Protein AF-A0A6P0R599-F1 (afdb_monomer)

Secondary structure (DSSP, 8-state):
-PPPPPP------TT--EEEEE-SSEEEEEEESSTT---EEEE-HHHHHHHHHHHHHHHHHHHT-SS-S--HHHHHHHHHHHHHHHHHHHT-

pLDDT: mean 92.38, std 7.36, range [54.59, 98.44]

Radius of gyration: 19.94 Å; Cα contacts (8 Å, |Δi|>4): 79; chains: 1; bounding box: 42×34×54 Å

Mean predicted aligned error: 6.21 Å

Solvent-accessible surface area (backbone atoms only — not comparable to full-atom values): 5722 Å² total; per-residue (Å²): 136,89,78,86,76,81,83,78,86,71,95,71,63,91,82,61,50,74,49,79,48,77,45,64,61,41,37,36,38,41,41,53,78,45,88,90,60,76,68,50,69,42,78,10,52,66,60,48,52,54,51,50,54,48,52,55,54,45,51,59,57,43,73,74,39,88,89,52,92,72,49,76,69,51,52,54,51,50,53,54,52,46,52,56,47,51,56,56,59,69,75,102

Sequence (92 aa):
MVYESVEVKLDLSKYHVASVDLGVNNLATVTSNKKGFQPFIINGRPVKSINQFYNYKKGKLQSELNQTKSSNRIKRLSTKRNFKIDDYLHAY

Structure (mmCIF, N/CA/C/O backbone):
data_AF-A0A6P0R599-F1
#
_entry.id   AF-A0A6P0R599-F1
#
loop_
_atom_site.group_PDB
_atom_site.id
_atom_site.type_symbol
_atom_site.label_atom_id
_atom_site.label_alt_id
_atom_site.label_comp_id
_atom_site.label_asym_id
_atom_site.label_entity_id
_atom_site.label_seq_id
_atom_site.pdbx_PDB_ins_code
_atom_site.Cartn_x
_atom_site.Cartn_y
_atom_site.Cartn_z
_atom_site.occupancy
_atom_site.B_iso_or_equiv
_atom_site.auth_seq_id
_atom_site.auth_comp_id
_atom_site.auth_asym_id
_atom_site.auth_atom_id
_atom_site.pdbx_PDB_model_num
ATOM 1 N N . MET A 1 1 ? 7.849 -27.267 6.241 1.00 54.59 1 MET A N 1
ATOM 2 C CA . MET A 1 1 ? 9.191 -27.530 5.685 1.00 54.59 1 MET A CA 1
ATOM 3 C C . MET A 1 1 ? 9.662 -26.231 5.063 1.00 54.59 1 MET A C 1
ATOM 5 O O . MET A 1 1 ? 8.896 -25.649 4.306 1.00 54.59 1 MET A O 1
ATOM 9 N N . VAL A 1 2 ? 10.831 -25.729 5.451 1.00 70.31 2 VAL A N 1
ATOM 10 C CA . VAL A 1 2 ? 11.460 -24.579 4.787 1.00 70.31 2 VAL A CA 1
ATOM 11 C C . VAL A 1 2 ? 12.378 -25.172 3.728 1.00 70.31 2 VAL A C 1
ATOM 13 O O . VAL A 1 2 ? 13.223 -25.996 4.067 1.00 70.31 2 VAL A O 1
ATOM 16 N N . TYR A 1 3 ? 12.148 -24.832 2.463 1.00 80.00 3 TYR A N 1
ATOM 17 C CA . TYR A 1 3 ? 13.016 -25.239 1.362 1.00 80.00 3 TYR A CA 1
ATOM 18 C C . TYR A 1 3 ? 13.980 -24.104 1.048 1.00 80.00 3 TYR A C 1
ATOM 20 O O . TYR A 1 3 ? 13.571 -22.947 0.963 1.00 80.00 3 TYR A O 1
ATOM 28 N N . GLU A 1 4 ? 15.249 -24.448 0.869 1.00 80.50 4 GLU A N 1
ATOM 29 C CA . GLU A 1 4 ? 16.259 -23.530 0.363 1.00 80.50 4 GLU A CA 1
ATOM 30 C C . GLU A 1 4 ? 16.139 -23.483 -1.165 1.00 80.50 4 GLU A C 1
ATOM 32 O O . GLU A 1 4 ? 16.212 -24.510 -1.843 1.00 80.50 4 GLU A O 1
ATOM 37 N N . SER A 1 5 ? 15.861 -22.301 -1.712 1.00 82.75 5 SER A N 1
ATOM 38 C CA . SER A 1 5 ? 15.796 -22.106 -3.158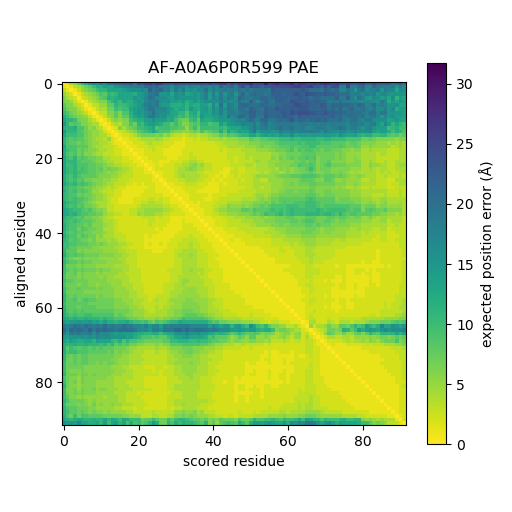 1.00 82.75 5 SER A CA 1
ATOM 39 C C . SER A 1 5 ? 17.206 -21.989 -3.721 1.00 82.75 5 SER A C 1
ATOM 41 O O . SER A 1 5 ? 17.983 -21.153 -3.263 1.00 82.75 5 SER A O 1
ATOM 43 N N . VAL A 1 6 ? 17.518 -22.776 -4.750 1.00 83.38 6 VAL A N 1
ATOM 44 C CA . VAL A 1 6 ? 18.773 -22.630 -5.494 1.00 83.38 6 VAL A CA 1
ATOM 45 C C . VAL A 1 6 ? 18.725 -21.314 -6.268 1.00 83.38 6 VAL A C 1
ATOM 47 O O . VAL A 1 6 ? 17.829 -21.110 -7.089 1.00 83.38 6 VAL A O 1
ATOM 50 N N . GLU A 1 7 ? 19.673 -20.415 -6.010 1.00 80.19 7 GLU A N 1
ATOM 51 C CA . GLU A 1 7 ? 19.789 -19.175 -6.774 1.00 80.19 7 GLU A CA 1
ATOM 52 C C . GLU A 1 7 ? 20.052 -19.480 -8.252 1.00 80.19 7 GLU A C 1
ATOM 54 O O . GLU A 1 7 ? 21.055 -20.095 -8.626 1.00 80.19 7 GLU A O 1
ATOM 59 N N . VAL A 1 8 ? 19.152 -19.014 -9.116 1.00 83.50 8 VA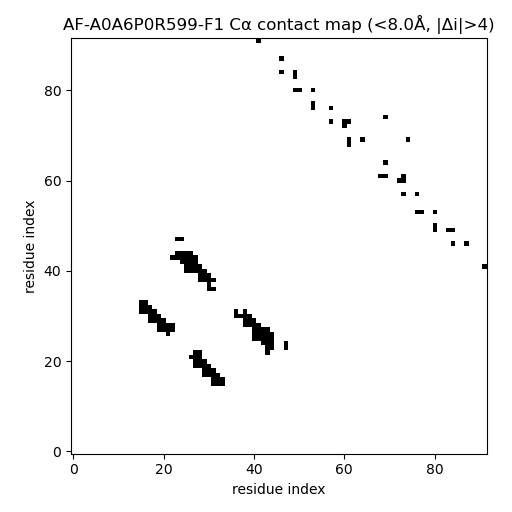L A N 1
ATOM 60 C CA . VAL A 1 8 ? 19.345 -19.083 -10.563 1.00 83.50 8 VAL A CA 1
ATOM 61 C C . VAL A 1 8 ? 20.245 -17.923 -10.975 1.00 83.50 8 VAL A C 1
ATOM 63 O O . VAL A 1 8 ? 19.844 -16.760 -10.912 1.00 83.50 8 VAL A O 1
ATOM 66 N N . LYS A 1 9 ? 21.464 -18.227 -11.431 1.00 79.12 9 LYS A N 1
ATOM 67 C CA . LYS A 1 9 ? 22.326 -17.225 -12.068 1.00 79.12 9 LYS A CA 1
ATOM 68 C C . LYS A 1 9 ? 21.723 -16.810 -13.405 1.00 79.12 9 LYS A C 1
ATOM 70 O O . LYS A 1 9 ? 21.719 -17.580 -14.361 1.00 79.12 9 LYS A O 1
ATOM 75 N N . LEU A 1 10 ? 21.235 -15.579 -13.456 1.00 80.88 10 LEU A N 1
ATOM 76 C CA . LEU A 1 10 ? 20.775 -14.932 -14.677 1.00 80.88 10 LEU A CA 1
ATOM 77 C C . LEU A 1 10 ? 21.923 -14.115 -15.283 1.00 80.88 10 LEU A C 1
ATOM 79 O O . LEU A 1 10 ? 22.635 -13.416 -14.561 1.00 80.88 10 LEU A O 1
ATOM 83 N N . ASP A 1 11 ? 22.084 -14.180 -16.605 1.00 80.44 11 ASP A N 1
ATOM 84 C CA . ASP A 1 11 ? 23.001 -13.306 -17.343 1.00 80.44 11 ASP A CA 1
ATOM 85 C C . ASP A 1 11 ? 22.383 -11.903 -17.467 1.00 80.44 11 ASP A C 1
ATOM 87 O O . ASP A 1 11 ? 21.644 -11.580 -18.402 1.00 80.44 11 ASP A O 1
ATOM 91 N N . LEU A 1 12 ? 22.583 -11.098 -16.423 1.00 81.69 12 LEU A N 1
ATOM 92 C CA . LEU A 1 12 ? 22.017 -9.761 -16.292 1.00 81.69 12 LEU A CA 1
ATOM 93 C C . LEU A 1 12 ? 22.981 -8.715 -16.859 1.00 81.69 12 LEU A C 1
ATOM 95 O O . LEU A 1 12 ? 24.123 -8.579 -16.419 1.00 81.69 12 LEU A O 1
ATOM 99 N N . SER A 1 13 ? 22.485 -7.895 -17.785 1.00 84.31 13 SER A N 1
ATOM 100 C CA . SER A 1 13 ? 23.218 -6.720 -18.256 1.00 84.31 13 SER A CA 1
ATOM 101 C C . SER A 1 13 ? 23.288 -5.650 -17.168 1.00 84.31 13 SER A C 1
ATOM 103 O O . SE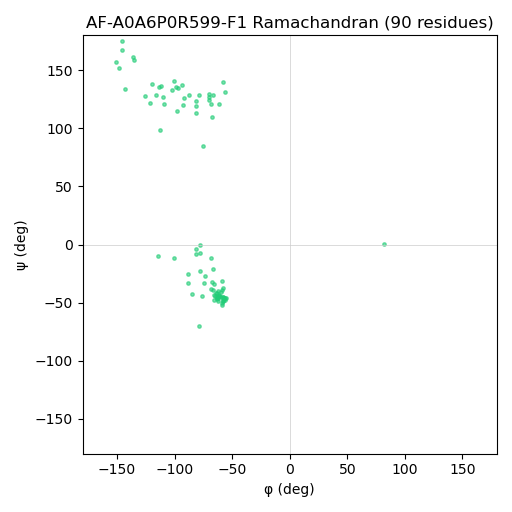R A 1 13 ? 22.258 -5.180 -16.687 1.00 84.31 13 SER A O 1
ATOM 105 N N . LYS A 1 14 ? 24.501 -5.178 -16.862 1.00 85.19 14 LYS A N 1
ATOM 106 C CA . LYS A 1 14 ? 24.733 -4.041 -15.95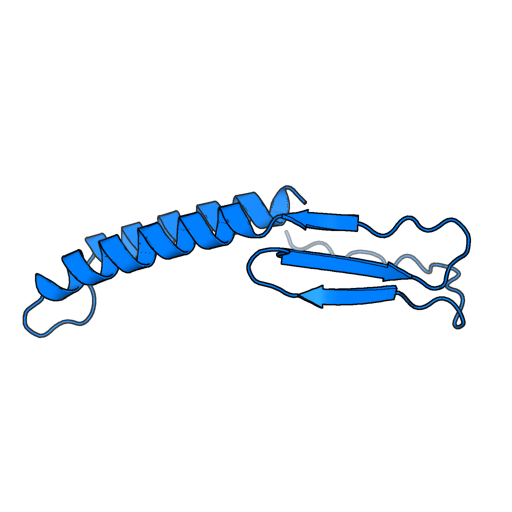2 1.00 85.19 14 LYS A CA 1
ATOM 107 C C . LYS A 1 14 ? 24.261 -2.692 -16.516 1.00 85.19 14 LYS A C 1
ATOM 109 O O . LYS A 1 14 ? 24.238 -1.708 -15.786 1.00 85.19 14 LYS A O 1
ATOM 114 N N . TYR A 1 15 ? 23.919 -2.631 -17.805 1.00 90.94 15 TYR A N 1
ATOM 115 C CA . TYR A 1 15 ? 23.442 -1.415 -18.471 1.00 90.94 15 TYR A CA 1
ATOM 116 C C . TYR A 1 15 ? 21.922 -1.248 -18.365 1.00 90.94 15 TYR A C 1
ATOM 118 O O . TYR A 1 15 ? 21.412 -0.129 -18.445 1.00 90.94 15 TYR A O 1
ATOM 126 N N . HIS A 1 16 ? 21.179 -2.348 -18.206 1.00 92.44 16 HIS A N 1
ATOM 127 C CA . HIS A 1 16 ? 19.728 -2.279 -18.110 1.00 92.44 16 HIS A CA 1
ATOM 128 C C . HIS A 1 16 ? 19.293 -1.900 -16.701 1.00 92.44 16 HIS A C 1
ATOM 130 O O . HIS A 1 16 ? 19.612 -2.578 -15.730 1.00 92.44 16 HIS A O 1
ATOM 136 N N . VAL A 1 17 ? 18.531 -0.816 -16.613 1.00 93.44 17 VAL A N 1
ATOM 137 C CA . VAL A 1 17 ? 17.993 -0.281 -15.365 1.00 93.44 17 VAL A CA 1
ATOM 138 C C . VAL A 1 17 ? 16.477 -0.294 -15.457 1.00 93.44 17 VAL A C 1
ATOM 140 O O . VAL A 1 17 ? 15.908 0.045 -16.501 1.00 93.44 17 VAL A O 1
ATOM 143 N N . ALA A 1 18 ? 15.829 -0.694 -14.368 1.00 94.44 18 ALA A N 1
ATOM 144 C CA . ALA A 1 18 ? 14.399 -0.534 -14.168 1.00 94.44 18 ALA A CA 1
ATOM 145 C C . ALA A 1 18 ? 14.170 0.448 -13.016 1.00 94.44 18 ALA A C 1
ATOM 147 O O . ALA A 1 18 ? 14.826 0.354 -11.980 1.00 94.44 18 ALA A O 1
ATOM 148 N N . SER A 1 19 ? 13.237 1.373 -13.205 1.00 95.56 19 SER A N 1
ATOM 149 C CA . SER A 1 19 ? 12.827 2.333 -12.185 1.00 95.56 19 SER A CA 1
ATOM 150 C C . SER A 1 19 ? 11.405 2.016 -11.747 1.00 95.56 19 SER A C 1
ATOM 152 O O . SER A 1 19 ? 10.541 1.755 -12.588 1.00 95.56 19 SER A O 1
ATOM 154 N N . VAL A 1 20 ? 11.172 2.058 -10.437 1.00 96.19 20 VAL A N 1
ATOM 155 C CA . VAL A 1 20 ? 9.862 1.848 -9.817 1.00 96.19 20 VAL A CA 1
ATOM 156 C C . VAL A 1 20 ? 9.513 3.092 -9.015 1.00 96.19 20 VAL A C 1
ATOM 158 O O . VAL A 1 20 ? 10.252 3.466 -8.107 1.00 96.19 20 VAL A O 1
ATOM 161 N N . ASP A 1 21 ? 8.390 3.715 -9.348 1.00 94.94 21 ASP A N 1
ATOM 162 C CA . ASP A 1 21 ? 7.818 4.823 -8.584 1.00 94.94 21 ASP A CA 1
ATOM 163 C C . ASP A 1 21 ? 6.531 4.367 -7.892 1.00 94.94 21 ASP A C 1
ATOM 165 O O . ASP A 1 21 ? 5.641 3.808 -8.539 1.00 94.94 21 ASP A O 1
ATOM 169 N N . LEU A 1 22 ? 6.440 4.573 -6.577 1.00 94.25 22 LEU A N 1
ATOM 170 C CA . LEU A 1 22 ? 5.311 4.130 -5.759 1.00 94.25 22 LEU A CA 1
ATOM 171 C C . LEU A 1 22 ? 4.378 5.300 -5.452 1.00 94.25 22 LEU A C 1
ATOM 173 O O . LEU A 1 22 ? 4.807 6.352 -4.982 1.00 94.25 22 LEU A O 1
ATOM 177 N N . GLY A 1 23 ? 3.076 5.091 -5.633 1.00 93.12 23 GLY A N 1
ATOM 178 C CA . GLY A 1 23 ? 2.071 6.131 -5.438 1.00 93.12 23 GLY A CA 1
ATOM 179 C C . GLY A 1 23 ? 0.742 5.614 -4.894 1.00 93.12 23 GLY A C 1
ATOM 180 O O . GLY A 1 23 ? 0.506 4.423 -4.719 1.00 93.12 23 GLY A O 1
ATOM 181 N N . VAL A 1 24 ? -0.175 6.540 -4.600 1.00 91.12 24 VAL A N 1
ATOM 182 C CA . VAL A 1 24 ? -1.485 6.196 -4.012 1.00 91.12 24 VAL A CA 1
ATOM 183 C C . VAL A 1 24 ? -2.512 5.810 -5.079 1.00 91.12 24 VAL A C 1
ATOM 185 O O . VAL A 1 24 ? -3.283 4.872 -4.894 1.00 91.12 24 VAL A O 1
ATOM 188 N N . ASN A 1 25 ? -2.568 6.551 -6.190 1.00 92.81 25 ASN A N 1
ATOM 189 C CA . ASN A 1 25 ? -3.491 6.249 -7.292 1.00 92.81 25 ASN A CA 1
ATOM 190 C C . ASN A 1 25 ? -2.871 5.276 -8.305 1.00 92.81 25 ASN A C 1
ATOM 192 O O . ASN A 1 25 ? -3.594 4.456 -8.865 1.00 92.81 25 ASN A O 1
ATOM 196 N N . ASN A 1 26 ? -1.554 5.364 -8.487 1.00 93.94 26 ASN A N 1
ATOM 197 C CA . ASN A 1 26 ? -0.727 4.456 -9.271 1.00 93.94 26 ASN A CA 1
ATOM 198 C C . ASN A 1 26 ? 0.162 3.739 -8.258 1.00 93.94 26 ASN A C 1
ATOM 200 O O . ASN A 1 26 ? 1.108 4.346 -7.770 1.00 93.94 26 ASN A O 1
ATOM 204 N N . LEU A 1 27 ? -0.207 2.519 -7.864 1.00 94.25 27 LEU A N 1
ATOM 205 C CA . LEU A 1 27 ? 0.477 1.783 -6.800 1.00 94.25 27 LEU A CA 1
ATOM 206 C C . LEU A 1 27 ? 1.963 1.629 -7.113 1.00 94.25 27 LEU A C 1
ATOM 208 O O . LEU A 1 27 ? 2.799 1.903 -6.259 1.00 94.25 27 LEU A O 1
ATOM 212 N N .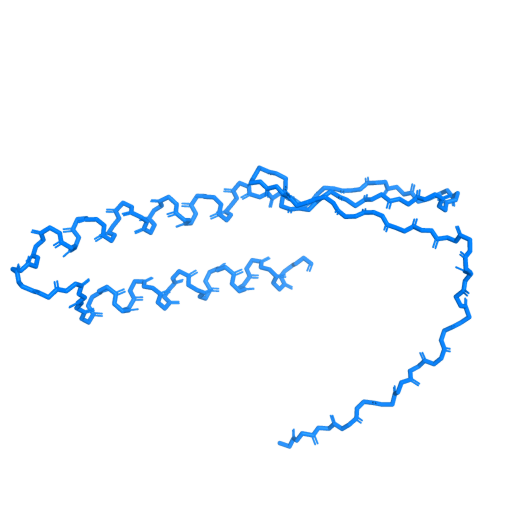 ALA A 1 28 ? 2.257 1.239 -8.349 1.00 95.12 28 ALA A N 1
ATOM 213 C CA . ALA A 1 28 ? 3.600 1.194 -8.888 1.00 95.12 28 ALA A CA 1
ATOM 214 C C . ALA A 1 28 ? 3.568 1.615 -10.357 1.00 95.12 28 ALA A C 1
ATOM 216 O O . ALA A 1 28 ? 2.732 1.139 -11.128 1.00 95.12 28 ALA A O 1
ATOM 217 N N . THR A 1 29 ? 4.487 2.492 -10.737 1.00 96.38 29 THR A N 1
ATOM 218 C CA . THR A 1 29 ? 4.803 2.814 -12.128 1.00 96.38 29 THR A CA 1
ATOM 219 C C . THR A 1 29 ? 6.171 2.228 -12.425 1.00 96.38 29 THR A C 1
ATOM 221 O O . THR A 1 29 ? 7.139 2.568 -11.746 1.00 96.38 29 THR A O 1
ATOM 224 N N . VAL A 1 30 ? 6.254 1.339 -13.414 1.00 96.62 30 VAL A N 1
ATOM 225 C CA . VAL A 1 30 ? 7.491 0.624 -13.747 1.00 96.62 30 VAL A CA 1
ATOM 226 C C . VAL A 1 30 ? 7.941 1.009 -15.149 1.00 96.62 30 VAL A C 1
ATOM 228 O O . VAL A 1 30 ? 7.169 0.934 -16.106 1.00 96.62 30 VAL A O 1
ATOM 231 N N . THR A 1 31 ? 9.202 1.415 -15.275 1.00 96.62 31 THR A N 1
ATOM 232 C CA . THR A 1 31 ? 9.844 1.762 -16.551 1.00 96.62 31 THR A CA 1
ATOM 233 C C . THR A 1 31 ? 11.249 1.167 -16.640 1.00 96.62 31 THR A C 1
ATOM 235 O O . THR A 1 31 ? 11.835 0.805 -15.622 1.00 96.62 31 THR A O 1
ATOM 238 N N . SER A 1 32 ? 11.807 1.060 -17.845 1.00 96.56 32 SER A N 1
ATOM 239 C CA . SER A 1 32 ? 13.176 0.589 -18.064 1.00 96.56 32 SER A CA 1
ATOM 240 C C . SER A 1 32 ? 13.807 1.247 -19.287 1.00 96.56 32 SER A C 1
ATOM 242 O O . SER A 1 32 ? 13.117 1.595 -20.242 1.00 96.56 32 SER A O 1
ATOM 244 N N . ASN A 1 33 ? 15.138 1.371 -19.283 1.00 94.75 33 ASN A N 1
ATOM 245 C CA . ASN A 1 33 ? 15.912 1.802 -20.451 1.00 94.75 33 ASN A CA 1
ATOM 246 C C . ASN A 1 33 ? 16.116 0.686 -21.502 1.00 94.75 33 ASN A C 1
ATOM 248 O O . ASN A 1 33 ? 16.763 0.909 -22.526 1.00 94.75 33 ASN A O 1
ATOM 252 N N . LYS A 1 34 ? 15.605 -0.529 -21.264 1.00 94.31 34 LYS A N 1
ATOM 253 C CA . LYS A 1 34 ? 15.692 -1.642 -22.214 1.00 94.31 34 LYS A CA 1
ATOM 254 C C . LYS A 1 34 ? 14.791 -1.385 -23.427 1.00 94.31 34 LYS A C 1
ATOM 256 O O . LYS A 1 34 ? 13.584 -1.203 -23.291 1.00 94.31 34 LYS A O 1
ATOM 261 N N . LYS A 1 35 ? 15.367 -1.425 -24.635 1.00 93.31 35 LYS A N 1
ATOM 262 C CA . LYS A 1 35 ? 14.614 -1.266 -25.891 1.00 93.31 35 LYS A CA 1
ATOM 263 C C . LYS A 1 35 ? 13.486 -2.302 -25.978 1.00 93.31 35 LYS A C 1
ATOM 265 O O . LYS A 1 35 ? 13.720 -3.489 -25.764 1.00 93.31 35 LYS A O 1
ATOM 270 N N . GLY A 1 36 ? 12.281 -1.841 -26.313 1.00 93.25 36 GLY A N 1
ATOM 271 C CA . GLY A 1 36 ? 11.087 -2.686 -26.418 1.00 93.25 36 GLY A CA 1
ATOM 272 C C . GLY A 1 36 ? 10.387 -2.978 -25.088 1.00 93.25 36 GLY A C 1
ATOM 273 O O . GLY A 1 36 ? 9.372 -3.666 -25.091 1.00 93.25 36 GLY A O 1
ATOM 274 N N . PHE A 1 37 ? 10.884 -2.460 -23.959 1.00 95.12 37 PHE A N 1
ATOM 275 C CA . PHE A 1 37 ? 10.133 -2.486 -22.708 1.00 95.12 37 PHE A CA 1
ATOM 276 C C . PHE A 1 37 ? 8.944 -1.527 -22.792 1.00 95.12 37 PHE A C 1
ATOM 278 O O . PHE A 1 37 ? 9.114 -0.358 -23.140 1.00 95.12 37 PHE A O 1
ATOM 285 N N . GLN A 1 38 ? 7.754 -2.012 -22.445 1.00 96.62 38 GLN A N 1
ATOM 286 C CA . GLN A 1 38 ? 6.553 -1.192 -22.357 1.00 96.62 38 GLN A CA 1
ATOM 287 C C . GLN A 1 38 ? 6.325 -0.796 -20.891 1.00 96.62 38 GLN A C 1
ATOM 289 O O . GLN A 1 38 ? 6.060 -1.678 -20.071 1.00 96.62 38 GLN A O 1
ATOM 294 N N . PRO A 1 39 ? 6.406 0.500 -20.539 1.00 96.25 39 PRO A N 1
ATOM 295 C CA . PRO A 1 39 ? 6.061 0.958 -19.201 1.00 96.25 39 PRO A CA 1
ATOM 296 C C . PRO A 1 39 ? 4.626 0.589 -18.840 1.00 96.25 39 PRO A C 1
ATOM 298 O O . PRO A 1 39 ? 3.721 0.701 -19.673 1.00 96.25 39 PRO A O 1
ATOM 301 N N . PHE A 1 40 ? 4.421 0.177 -17.592 1.00 95.81 40 PHE A N 1
ATOM 302 C CA . PHE A 1 40 ? 3.107 -0.192 -17.081 1.00 95.81 40 PHE A CA 1
ATOM 303 C C . PHE A 1 40 ? 2.855 0.403 -15.698 1.00 95.81 40 PHE A C 1
ATOM 305 O O . PHE A 1 40 ? 3.775 0.787 -14.970 1.00 95.81 40 PHE A O 1
ATOM 312 N N . ILE A 1 41 ? 1.570 0.498 -15.361 1.00 95.88 41 ILE A N 1
ATOM 313 C CA . ILE A 1 41 ? 1.080 1.084 -14.118 1.00 95.88 41 ILE A CA 1
ATOM 314 C C . ILE A 1 41 ? 0.177 0.069 -13.426 1.00 95.88 41 ILE A C 1
ATOM 316 O O . ILE A 1 41 ? -0.792 -0.410 -14.014 1.00 95.88 41 ILE A O 1
ATOM 320 N N . ILE A 1 42 ? 0.453 -0.198 -12.153 1.00 94.81 42 ILE A N 1
ATOM 321 C CA . ILE A 1 42 ? -0.444 -0.941 -11.271 1.00 94.81 42 ILE A CA 1
ATOM 322 C C . ILE A 1 42 ? -1.414 0.053 -10.635 1.00 94.81 42 ILE A C 1
ATOM 324 O O . ILE A 1 42 ? -1.018 1.072 -10.068 1.00 94.81 42 ILE A O 1
ATOM 328 N N . ASN A 1 43 ? -2.712 -0.224 -10.722 1.00 94.94 43 ASN A N 1
ATOM 329 C CA . ASN A 1 43 ? -3.739 0.645 -10.154 1.00 94.94 43 ASN A CA 1
ATOM 330 C C . ASN A 1 43 ? -3.649 0.648 -8.613 1.00 94.94 43 ASN A C 1
ATOM 332 O O . ASN A 1 43 ? -3.641 -0.403 -7.987 1.00 94.94 43 ASN A O 1
ATOM 336 N N . GLY A 1 44 ? -3.602 1.816 -7.975 1.00 96.00 44 GLY A N 1
ATOM 337 C CA . GLY A 1 44 ? -3.590 1.954 -6.508 1.00 96.00 44 GLY A CA 1
ATOM 338 C C . GLY A 1 44 ? -4.947 2.311 -5.898 1.00 96.00 44 GLY A C 1
ATOM 339 O O . GLY A 1 44 ? -5.148 2.206 -4.684 1.00 96.00 44 GLY A O 1
ATOM 340 N N . ARG A 1 45 ? -5.930 2.687 -6.728 1.00 96.56 45 ARG A N 1
ATOM 341 C CA . ARG A 1 45 ? -7.268 3.094 -6.264 1.00 96.56 45 ARG A CA 1
ATOM 342 C C . ARG A 1 45 ? -7.987 2.019 -5.430 1.00 96.56 45 ARG A C 1
ATOM 344 O O . ARG A 1 45 ? -8.627 2.408 -4.449 1.00 96.56 45 ARG A O 1
ATOM 351 N N . PRO A 1 46 ? -7.885 0.707 -5.726 1.00 95.56 46 PRO A N 1
ATOM 352 C CA . PRO A 1 46 ? -8.495 -0.324 -4.884 1.00 95.56 46 PRO A CA 1
ATOM 353 C C . PRO A 1 46 ? -7.928 -0.345 -3.459 1.00 95.56 46 PRO A C 1
ATOM 355 O O . PRO A 1 46 ? -8.695 -0.312 -2.494 1.00 95.56 46 PRO A O 1
ATOM 358 N N . VAL A 1 47 ? -6.599 -0.284 -3.308 1.00 95.62 47 VAL A N 1
ATOM 359 C CA . VAL A 1 47 ? -5.928 -0.210 -1.995 1.00 95.62 47 VAL A CA 1
ATOM 360 C C . VAL A 1 47 ? -6.342 1.055 -1.244 1.00 95.62 47 VAL A C 1
ATOM 362 O O . VAL A 1 47 ? -6.680 0.997 -0.058 1.00 95.62 47 VAL A O 1
ATOM 365 N N . LYS A 1 48 ? -6.399 2.199 -1.938 1.00 95.88 48 LYS A N 1
ATOM 366 C CA . LYS A 1 48 ? -6.879 3.472 -1.378 1.00 95.88 48 LYS A CA 1
ATOM 367 C C . LYS A 1 48 ? -8.307 3.352 -0.835 1.00 95.88 48 LYS A C 1
ATOM 369 O O . LYS A 1 48 ? -8.565 3.785 0.287 1.00 95.88 48 LYS A O 1
ATOM 374 N N . SER A 1 49 ? -9.211 2.734 -1.598 1.00 97.44 49 SER A N 1
ATOM 375 C CA . SER A 1 49 ? -10.609 2.503 -1.206 1.00 97.44 49 SER A CA 1
ATOM 376 C C . SER A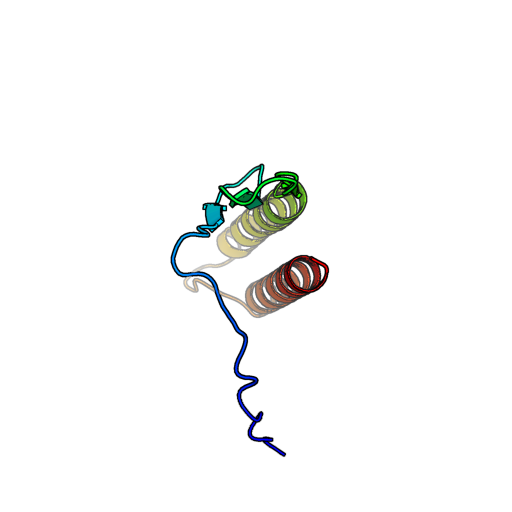 1 49 ? -10.720 1.596 0.029 1.00 97.44 49 SER A C 1
ATOM 378 O O . SER A 1 49 ? -11.408 1.936 0.997 1.00 97.44 49 SER A O 1
ATOM 380 N N . ILE A 1 50 ? -9.957 0.495 0.070 1.00 97.44 50 ILE A N 1
ATOM 381 C CA . ILE A 1 50 ? -9.868 -0.391 1.244 1.00 97.44 50 ILE A CA 1
ATOM 382 C C . ILE A 1 50 ? -9.404 0.391 2.482 1.00 97.44 50 ILE A C 1
ATOM 384 O O . ILE A 1 50 ? -9.992 0.256 3.561 1.00 97.44 50 ILE A O 1
ATOM 388 N N . ASN A 1 51 ? -8.380 1.233 2.333 1.00 96.62 51 ASN A N 1
ATOM 389 C CA . ASN A 1 51 ? -7.833 2.019 3.434 1.00 96.62 51 ASN A CA 1
ATOM 390 C C . ASN A 1 51 ? -8.811 3.099 3.926 1.00 96.62 51 ASN A C 1
ATOM 392 O O . ASN A 1 51 ? -8.943 3.310 5.131 1.00 96.62 51 ASN A O 1
ATOM 396 N N . GLN A 1 52 ? -9.546 3.740 3.014 1.00 98.06 52 GLN A N 1
ATOM 397 C CA . GLN A 1 52 ? -10.577 4.722 3.352 1.00 98.06 52 GLN A CA 1
ATOM 398 C C . GLN A 1 52 ? -11.706 4.090 4.175 1.00 98.06 52 GLN A C 1
ATOM 400 O O . GLN A 1 52 ? -12.053 4.605 5.241 1.00 98.06 52 GLN A O 1
ATOM 405 N N . PHE A 1 53 ? -12.240 2.946 3.730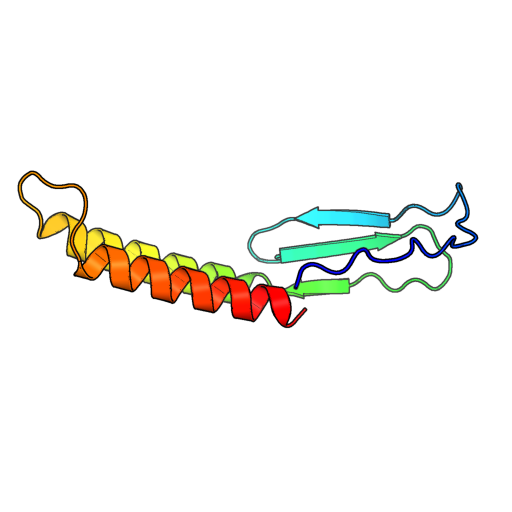 1.00 98.31 53 PHE A N 1
ATOM 406 C CA . PHE A 1 53 ? -13.263 2.203 4.473 1.00 98.31 53 PHE A CA 1
ATOM 407 C C . PHE A 1 53 ? -12.772 1.804 5.869 1.00 98.31 53 PHE A C 1
ATOM 409 O O . PHE A 1 53 ? -13.490 1.974 6.858 1.00 98.31 53 PHE A O 1
ATOM 416 N N . TYR A 1 54 ? -11.543 1.289 5.954 1.00 98.25 54 TYR A N 1
ATOM 417 C CA . TYR A 1 54 ? -10.921 0.908 7.217 1.00 98.25 54 TYR A CA 1
ATOM 418 C C . TYR A 1 54 ? -10.814 2.096 8.177 1.00 98.25 54 TYR A C 1
ATOM 420 O O . TYR A 1 54 ? -11.271 1.982 9.313 1.00 98.25 54 TYR A O 1
ATOM 428 N N . ASN A 1 55 ? -10.283 3.236 7.726 1.00 97.88 55 ASN A N 1
ATOM 429 C CA . ASN A 1 55 ? -10.120 4.427 8.562 1.00 97.88 55 ASN A CA 1
ATOM 430 C C . ASN A 1 55 ? -11.464 4.953 9.071 1.00 97.88 55 ASN A C 1
ATOM 432 O O . ASN A 1 55 ? -11.598 5.222 10.264 1.00 97.88 55 ASN A O 1
ATOM 436 N N . TYR A 1 56 ? -12.478 5.013 8.203 1.00 98.25 56 TYR A N 1
ATOM 437 C CA . TYR A 1 56 ? -13.831 5.408 8.595 1.00 98.25 56 TYR A CA 1
ATOM 438 C C . TYR A 1 56 ? -14.409 4.482 9.677 1.00 98.25 56 TYR A C 1
ATOM 440 O O . TYR A 1 56 ? -14.843 4.937 10.737 1.00 98.25 56 TYR A O 1
ATOM 448 N N . LYS A 1 57 ? -14.388 3.161 9.448 1.00 98.06 57 LYS A N 1
ATOM 449 C CA . LYS A 1 57 ? -14.936 2.191 10.409 1.00 98.06 57 LYS A CA 1
ATOM 450 C C . LYS A 1 57 ? -14.138 2.153 11.707 1.00 98.06 57 LYS A C 1
ATOM 452 O O . LYS A 1 57 ? -14.740 2.047 12.772 1.00 98.06 57 LYS A O 1
ATOM 457 N N . LYS A 1 58 ? -12.811 2.253 11.637 1.00 97.56 58 LYS A N 1
ATOM 458 C CA . LYS A 1 58 ? -11.941 2.301 12.812 1.00 97.56 58 LYS A CA 1
ATOM 459 C C . LYS A 1 58 ? -12.233 3.538 13.655 1.00 97.56 58 LYS A C 1
ATOM 461 O O . LYS A 1 58 ? -12.403 3.378 14.855 1.00 97.56 58 LYS A O 1
ATOM 466 N N . GLY A 1 59 ? -12.353 4.718 13.043 1.00 96.50 59 GLY A N 1
ATOM 467 C CA . GLY A 1 59 ? -12.684 5.959 13.749 1.00 96.50 59 GLY A CA 1
ATOM 468 C C . GLY A 1 59 ? -13.995 5.845 14.527 1.00 96.50 59 GLY A C 1
ATOM 469 O O . GLY A 1 59 ? -14.013 6.103 15.726 1.00 96.50 59 GLY A O 1
ATOM 470 N N . LYS A 1 60 ? -15.053 5.328 13.885 1.00 96.69 60 LYS A N 1
ATOM 471 C CA . LYS A 1 60 ? -16.343 5.072 14.549 1.00 96.69 60 LYS A CA 1
ATOM 472 C C . LYS A 1 60 ? -16.224 4.085 15.718 1.00 96.69 60 LYS A C 1
ATOM 474 O O . LYS A 1 60 ? -16.778 4.309 16.784 1.00 96.69 60 LYS A O 1
ATOM 479 N N . LEU A 1 61 ? -15.501 2.982 15.531 1.00 96.19 61 LEU A N 1
ATOM 480 C CA . LEU A 1 61 ? -15.318 1.998 16.600 1.00 96.19 61 LEU A CA 1
ATOM 481 C C . LEU A 1 61 ? -14.469 2.537 17.751 1.00 96.19 61 LEU A C 1
ATOM 483 O O . LEU A 1 61 ? -14.678 2.122 18.881 1.00 96.19 61 LEU A O 1
ATOM 487 N N . GLN A 1 62 ? -13.501 3.410 17.472 1.00 96.06 62 GLN A N 1
ATOM 488 C CA . GLN A 1 62 ? -12.653 4.021 18.491 1.00 96.06 62 GLN A CA 1
ATOM 489 C C . GLN A 1 62 ? -13.388 5.101 19.283 1.00 96.06 62 GLN A C 1
ATOM 491 O O . GLN A 1 62 ? -13.139 5.206 20.476 1.00 96.06 62 GLN A O 1
ATOM 496 N N . SER A 1 63 ? -14.321 5.844 18.675 1.00 95.25 63 SER A N 1
ATOM 497 C CA . SER A 1 63 ? -15.160 6.798 19.416 1.00 95.25 63 SER A CA 1
ATOM 498 C C . SER A 1 63 ? -16.116 6.122 20.403 1.00 95.25 63 SER A C 1
ATOM 500 O O . SER A 1 63 ? -16.581 6.763 21.333 1.00 95.25 63 SER A O 1
ATOM 502 N N . GLU A 1 64 ? -16.411 4.833 20.208 1.00 94.38 64 GLU A N 1
ATOM 503 C CA . GLU A 1 64 ? -17.203 4.014 21.140 1.00 94.38 64 GLU A CA 1
ATOM 504 C C . GLU A 1 64 ? -16.360 3.485 22.326 1.00 94.38 64 GLU A C 1
ATOM 506 O O . GLU A 1 64 ? -16.896 2.807 23.201 1.00 94.38 64 GLU A O 1
ATOM 511 N N . LEU A 1 65 ? -15.042 3.732 22.356 1.00 94.12 65 LEU A N 1
ATOM 512 C CA . LEU A 1 65 ? -14.154 3.262 23.422 1.00 94.12 65 LEU A CA 1
ATOM 513 C C . LEU A 1 65 ? -13.883 4.365 24.443 1.00 94.12 65 LEU A C 1
ATOM 515 O O . LEU A 1 65 ? -13.558 5.489 24.081 1.00 94.12 65 LEU A O 1
ATOM 519 N N . ASN A 1 66 ? -13.944 4.005 25.727 1.00 85.50 66 ASN A N 1
ATOM 520 C CA . ASN A 1 66 ? -13.716 4.952 26.819 1.00 85.50 66 ASN A CA 1
ATOM 521 C C . ASN A 1 66 ? -12.218 5.220 27.039 1.00 85.50 66 ASN A C 1
ATOM 523 O O . ASN A 1 66 ? -11.722 6.303 26.756 1.00 85.50 66 ASN A O 1
ATOM 527 N N . GLN A 1 67 ? -11.482 4.225 27.548 1.00 84.62 67 GLN A N 1
ATOM 528 C CA . GLN A 1 67 ? -10.062 4.377 27.912 1.00 84.62 67 GLN A CA 1
ATOM 529 C C . GLN A 1 67 ? -9.116 3.528 27.054 1.00 84.62 67 GLN A C 1
ATOM 531 O O . GLN A 1 67 ? -7.896 3.672 27.122 1.00 84.62 67 GLN A O 1
ATOM 536 N N . THR A 1 68 ? -9.652 2.621 26.235 1.00 88.25 68 THR A N 1
ATOM 537 C CA . THR A 1 68 ? -8.846 1.702 25.429 1.00 88.25 68 THR A CA 1
ATOM 538 C C . THR A 1 68 ? -8.753 2.182 23.986 1.00 88.25 68 THR A C 1
ATOM 540 O O . THR A 1 68 ? -9.715 2.653 23.393 1.00 88.25 68 THR A O 1
ATOM 543 N N . LYS A 1 69 ? -7.577 2.033 23.368 1.00 86.25 69 LYS A N 1
ATOM 544 C CA . LYS A 1 69 ? -7.364 2.416 21.957 1.00 86.25 69 LYS A CA 1
ATOM 545 C C . LYS A 1 69 ? -7.846 1.354 20.960 1.00 86.25 69 LYS A C 1
ATOM 547 O O . LYS A 1 69 ? -7.805 1.582 19.748 1.00 86.25 69 LYS A O 1
ATOM 552 N N . SER A 1 70 ? -8.226 0.172 21.449 1.00 93.19 70 SER A N 1
ATOM 553 C CA . SER A 1 70 ? -8.516 -1.006 20.634 1.00 93.19 70 SER A CA 1
ATOM 554 C C . SER A 1 70 ? -9.545 -1.925 21.291 1.00 93.19 70 SER A C 1
ATOM 556 O O . SER A 1 70 ? -9.711 -1.938 22.507 1.00 93.19 70 SER A O 1
ATOM 558 N N . S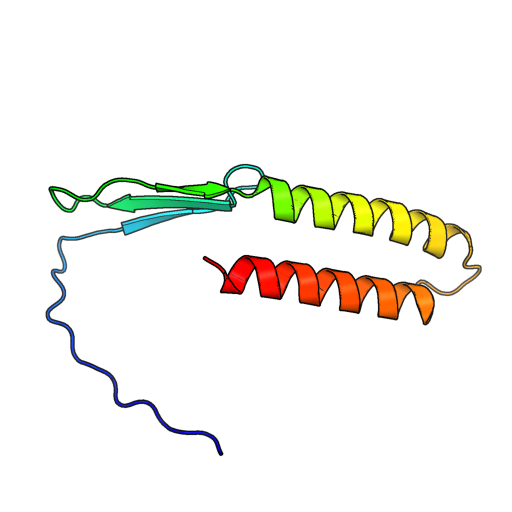ER A 1 71 ? -10.207 -2.732 20.466 1.00 94.94 71 SER A N 1
ATOM 559 C CA . SER A 1 71 ? -11.200 -3.734 20.857 1.00 94.94 71 SER A CA 1
ATOM 560 C C . SER A 1 71 ? -11.115 -4.948 19.930 1.00 94.94 71 SER A C 1
ATOM 562 O O . SER A 1 71 ? -10.517 -4.878 18.852 1.00 94.94 71 SER A O 1
ATOM 564 N N . ASN A 1 72 ? -11.755 -6.063 20.293 1.00 96.50 72 ASN A N 1
ATOM 565 C CA . ASN A 1 72 ? -11.816 -7.248 19.425 1.00 96.50 72 ASN A CA 1
ATOM 566 C C . ASN A 1 72 ? -12.459 -6.942 18.058 1.00 96.50 72 ASN A C 1
ATOM 568 O O . ASN A 1 72 ? -12.052 -7.509 17.045 1.00 96.50 72 ASN A O 1
ATOM 572 N N . ARG A 1 73 ? -13.412 -5.999 18.003 1.00 96.31 73 ARG A N 1
ATOM 573 C CA . ARG A 1 73 ? -14.019 -5.520 16.748 1.00 96.31 73 ARG A CA 1
ATOM 574 C C . ARG A 1 73 ? -12.992 -4.802 15.868 1.00 96.31 73 ARG A C 1
ATOM 576 O O . ARG A 1 73 ? -12.920 -5.094 14.677 1.00 96.31 73 ARG A O 1
ATOM 583 N N . ILE A 1 74 ? -12.164 -3.928 16.449 1.00 97.25 74 ILE A N 1
ATOM 584 C CA . ILE A 1 74 ? -11.087 -3.232 15.723 1.00 97.25 74 ILE A CA 1
ATOM 585 C C . ILE A 1 74 ? -10.025 -4.225 15.246 1.00 97.25 74 ILE A C 1
ATOM 587 O O . ILE A 1 74 ? -9.623 -4.157 14.091 1.00 97.25 74 ILE A O 1
ATOM 591 N N . LYS A 1 75 ? -9.620 -5.191 16.081 1.00 97.94 75 LYS A N 1
ATOM 592 C CA . LYS A 1 75 ? -8.660 -6.235 15.684 1.00 97.94 75 LYS A CA 1
ATOM 593 C C . LYS A 1 75 ? -9.160 -7.031 14.475 1.00 97.94 75 LYS A C 1
ATOM 595 O O . LYS A 1 75 ? -8.446 -7.138 13.485 1.00 97.94 75 LYS A O 1
ATOM 600 N N . ARG A 1 76 ? -10.415 -7.499 14.506 1.00 98.19 76 ARG A N 1
ATOM 601 C CA . ARG A 1 76 ? -11.049 -8.198 13.371 1.00 98.19 76 ARG A CA 1
ATOM 602 C C . ARG A 1 76 ? -11.113 -7.326 12.112 1.00 98.19 76 ARG A C 1
ATOM 604 O O . ARG A 1 76 ? -10.853 -7.819 11.017 1.00 98.19 76 ARG A O 1
ATOM 611 N N . LEU A 1 77 ? -11.435 -6.038 12.259 1.00 98.19 77 LEU A N 1
ATOM 612 C CA . LEU A 1 77 ? -11.435 -5.077 11.153 1.00 98.19 77 LEU A CA 1
ATOM 613 C C . LEU A 1 77 ? -10.032 -4.930 10.535 1.00 98.19 77 LEU A C 1
ATOM 615 O O . LEU A 1 77 ? -9.912 -4.959 9.311 1.00 98.19 77 LEU A O 1
ATOM 619 N N . SER A 1 78 ? -8.986 -4.825 11.359 1.00 98.06 78 SER A N 1
ATOM 620 C CA . SER A 1 78 ? -7.591 -4.758 10.906 1.00 98.06 78 SER A CA 1
ATOM 621 C C . SER A 1 78 ? -7.155 -6.030 10.186 1.00 98.06 78 SER A C 1
ATOM 623 O O . SER A 1 78 ? -6.603 -5.940 9.095 1.00 98.06 78 SER A O 1
ATOM 625 N N . THR A 1 79 ? -7.465 -7.209 10.731 1.00 98.44 79 THR A N 1
ATOM 626 C CA . THR A 1 79 ? -7.173 -8.496 10.080 1.00 98.44 79 THR A CA 1
ATOM 627 C C . THR A 1 79 ? -7.836 -8.585 8.706 1.00 98.44 79 THR A C 1
ATOM 629 O O . THR A 1 79 ? -7.176 -8.895 7.721 1.00 98.44 79 THR A O 1
ATOM 632 N N . LYS A 1 80 ? -9.121 -8.217 8.602 1.00 98.25 80 LYS A N 1
ATOM 633 C CA . LYS A 1 80 ? -9.837 -8.198 7.317 1.00 98.25 80 LYS A CA 1
ATOM 634 C C . LYS A 1 80 ? -9.220 -7.216 6.318 1.00 98.25 80 LYS A C 1
ATOM 636 O O . LYS A 1 80 ? -9.156 -7.520 5.132 1.00 98.25 80 LYS A O 1
ATOM 641 N N . ARG A 1 81 ? -8.793 -6.035 6.776 1.00 98.25 81 ARG A N 1
ATOM 642 C CA . ARG A 1 81 ? -8.096 -5.051 5.933 1.00 98.25 81 ARG A CA 1
ATOM 643 C C . ARG A 1 81 ? -6.764 -5.600 5.426 1.00 98.25 81 ARG A C 1
ATOM 645 O O . ARG A 1 81 ? -6.469 -5.400 4.256 1.00 98.25 81 ARG A O 1
ATOM 652 N N . ASN A 1 82 ? -6.001 -6.290 6.271 1.00 98.00 82 ASN A N 1
ATOM 653 C CA . ASN A 1 82 ? -4.717 -6.871 5.881 1.00 98.00 82 ASN A CA 1
ATOM 654 C C . ASN A 1 82 ? -4.897 -7.971 4.835 1.00 98.00 82 ASN A C 1
ATOM 656 O O . ASN A 1 82 ? -4.280 -7.874 3.788 1.00 98.00 82 ASN A O 1
ATOM 660 N N . PHE A 1 83 ? -5.828 -8.910 5.031 1.00 97.88 83 PHE A N 1
ATOM 661 C CA . PHE A 1 83 ? -6.096 -9.941 4.021 1.00 97.88 83 PHE A CA 1
ATOM 662 C C . PHE A 1 83 ? -6.512 -9.368 2.666 1.00 97.88 83 PHE A C 1
ATOM 664 O O . PHE A 1 83 ? -6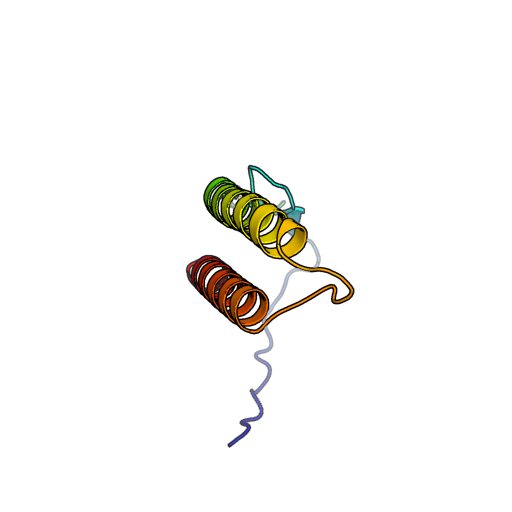.072 -9.862 1.641 1.00 97.88 83 PHE A O 1
ATOM 671 N N . LYS A 1 84 ? -7.317 -8.299 2.643 1.00 96.56 84 LYS A N 1
ATOM 672 C CA . LYS A 1 84 ? -7.692 -7.636 1.384 1.00 96.56 84 LYS A CA 1
ATOM 673 C C . LYS A 1 84 ? -6.517 -6.969 0.672 1.00 96.56 84 LYS A C 1
ATOM 675 O O . LYS A 1 84 ? -6.536 -6.866 -0.546 1.00 96.56 84 LYS A O 1
ATOM 680 N N . ILE A 1 85 ? -5.564 -6.428 1.428 1.00 95.38 85 ILE A N 1
ATOM 681 C CA . ILE A 1 85 ? -4.380 -5.791 0.848 1.00 95.38 85 ILE A CA 1
ATOM 682 C C . ILE A 1 85 ? -3.405 -6.853 0.368 1.00 95.38 85 ILE A C 1
ATOM 684 O O . ILE A 1 85 ? -2.928 -6.727 -0.750 1.00 95.38 85 ILE A O 1
ATOM 688 N N . ASP A 1 86 ? -3.166 -7.896 1.160 1.00 95.81 86 ASP A N 1
ATOM 689 C CA . ASP A 1 86 ? -2.323 -9.019 0.755 1.00 95.81 86 ASP A CA 1
ATOM 690 C C . ASP A 1 86 ? -2.864 -9.671 -0.514 1.00 95.81 86 ASP A C 1
ATOM 692 O O . ASP A 1 86 ? -2.111 -9.825 -1.464 1.00 95.81 86 ASP A O 1
ATOM 696 N N . ASP A 1 87 ? -4.161 -9.979 -0.567 1.00 95.00 87 ASP A N 1
ATOM 697 C CA . ASP A 1 87 ? -4.818 -10.532 -1.758 1.00 95.00 87 ASP A CA 1
ATOM 698 C C . ASP A 1 87 ? -4.614 -9.635 -2.988 1.00 95.00 87 ASP A C 1
ATOM 700 O O . ASP A 1 87 ? -4.196 -10.100 -4.045 1.00 95.00 87 ASP A O 1
ATOM 704 N N . TYR A 1 88 ? -4.800 -8.320 -2.827 1.00 93.44 88 TYR A N 1
ATOM 705 C CA . TYR A 1 88 ? -4.564 -7.368 -3.909 1.00 93.44 88 TYR A CA 1
ATOM 706 C C . TYR A 1 88 ? -3.099 -7.325 -4.358 1.00 93.44 88 TYR A C 1
ATOM 708 O O . TYR A 1 88 ? -2.837 -7.239 -5.549 1.00 93.44 88 TYR A O 1
ATOM 716 N N . LEU A 1 89 ? -2.146 -7.360 -3.423 1.00 91.31 89 LEU A N 1
ATOM 717 C CA . LEU A 1 89 ? -0.715 -7.310 -3.730 1.00 91.31 89 LEU A CA 1
ATOM 718 C C . LEU A 1 89 ? -0.186 -8.621 -4.322 1.00 91.31 89 LEU A C 1
ATOM 720 O O . LEU A 1 89 ? 0.777 -8.572 -5.070 1.00 91.31 89 LEU A O 1
ATOM 724 N N . HIS A 1 90 ? -0.800 -9.766 -4.010 1.00 92.50 90 HIS A N 1
ATOM 725 C CA . HIS A 1 90 ? -0.439 -11.062 -4.598 1.00 92.50 90 HIS A CA 1
ATOM 726 C C . HIS A 1 90 ? -0.996 -11.257 -6.013 1.00 92.50 90 HIS A C 1
ATOM 728 O O . HIS A 1 90 ? -0.482 -12.084 -6.759 1.00 92.50 90 HIS A O 1
ATOM 734 N N . ALA A 1 91 ? -2.065 -10.544 -6.372 1.00 82.12 91 ALA A N 1
ATOM 735 C CA . ALA A 1 91 ? -2.701 -10.661 -7.681 1.00 82.12 91 ALA A CA 1
ATOM 736 C C . ALA A 1 91 ? -1.954 -9.922 -8.812 1.00 82.12 91 ALA A C 1
ATOM 738 O O . ALA A 1 91 ? -2.359 -10.051 -9.970 1.00 82.12 91 ALA A O 1
ATOM 739 N N . TYR A 1 92 ? -0.910 -9.147 -8.491 1.00 73.19 92 TYR A N 1
ATOM 740 C CA . TYR A 1 92 ? -0.108 -8.360 -9.434 1.00 73.19 92 TYR A CA 1
ATOM 741 C C . TYR A 1 92 ? 1.363 -8.765 -9.435 1.00 73.19 92 TYR A C 1
ATOM 743 O O . TYR A 1 92 ? 1.878 -9.147 -8.363 1.00 73.19 92 TYR A O 1
#

Nearest PDB structures (foldseek):
  9cez-assembly1_P  TM=5.121E-01  e=5.826E-01  Escherichia coli K-12
  9cey-assembly1_P  TM=5.212E-01  e=1.438E+00  Escherichia coli K-12

Foldseek 3Di:
DDDDDDDDDDPDDPPKDKDWDADQQFRIWIDIPDPPDDIDTDGNVVLNVLVVVLVVVLVVVCVVDDPDSDDPVNVVSVVVSVVSVVVSVVVD